Protein AF-A0A7S0JMA5-F1 (afdb_monomer_lite)

pLDDT: mean 89.2, std 7.09, range [50.19, 95.5]

Sequence (112 aa):
ASLSLVSPLIFASLIFGAMIPYWFSAMTMKSVGQAANEMVREVARQFREIPGLLEGTPGHAPPDHAKCIAISTDASLREMIAPAVLVMTTPLLFGIFLGVDAVAGLLAGAIS

InterPro domains:
  IPR004131 Pyrophosphate-energised proton pump [PF03030] (2-111)
  IPR004131 Pyrophosphate-energised proton pump [PTHR31998] (5-111)

Organism: NCBI:txid262233

Foldseek 3Di:
DDQDCPPPLLVVLLQVLLCLVVVLVVLVVVLVVVLVVVLVVLVVVQVVPWPCPVVVDPPTDDGDVVVNVVSVVVSCVVSVVVSVCSVVVPLVVCCVPVNDSSSVSSNNNNVD

Structure (mmCIF, N/CA/C/O backbone):
data_AF-A0A7S0JMA5-F1
#
_entry.id   AF-A0A7S0JMA5-F1
#
loop_
_atom_site.group_PDB
_atom_site.id
_atom_site.type_symbol
_atom_site.label_atom_id
_atom_site.label_alt_id
_atom_site.label_comp_id
_atom_site.label_asym_id
_atom_site.label_entity_id
_atom_site.label_seq_id
_atom_site.pdbx_PDB_ins_code
_atom_site.Cartn_x
_atom_site.Cartn_y
_atom_site.Cartn_z
_atom_site.occupancy
_atom_site.B_iso_or_equiv
_atom_site.auth_seq_id
_atom_site.auth_comp_id
_atom_site.auth_asym_id
_atom_site.auth_atom_id
_atom_site.pdbx_PDB_model_num
ATOM 1 N N . ALA A 1 1 ? 25.354 -8.348 -21.534 1.00 50.19 1 ALA A N 1
ATOM 2 C CA . ALA A 1 1 ? 24.793 -7.028 -21.874 1.00 50.19 1 ALA A CA 1
ATOM 3 C C . ALA A 1 1 ? 25.356 -6.016 -20.886 1.00 50.19 1 ALA A C 1
ATOM 5 O O . ALA A 1 1 ? 25.250 -6.249 -19.689 1.00 50.19 1 ALA A O 1
ATOM 6 N N . SER A 1 2 ? 26.039 -4.972 -21.354 1.00 60.56 2 SER A N 1
ATOM 7 C CA . SER A 1 2 ? 26.526 -3.892 -20.489 1.00 60.56 2 SER A CA 1
ATOM 8 C C . SER A 1 2 ? 25.394 -2.894 -20.254 1.00 60.56 2 SER A C 1
ATOM 10 O O . SER A 1 2 ? 25.005 -2.184 -21.179 1.00 60.56 2 SER A O 1
ATOM 12 N N . LEU A 1 3 ? 24.862 -2.855 -19.032 1.00 70.38 3 LEU A N 1
ATOM 13 C CA . LEU A 1 3 ? 23.875 -1.864 -18.601 1.00 70.38 3 LEU A CA 1
ATOM 14 C C . LEU A 1 3 ? 24.558 -0.497 -18.490 1.00 70.38 3 LEU A C 1
ATOM 16 O O . LEU A 1 3 ? 25.354 -0.266 -17.583 1.00 70.38 3 LEU A O 1
ATOM 20 N N . SER A 1 4 ? 24.278 0.395 -19.439 1.00 78.44 4 SER A N 1
ATOM 21 C CA . SER A 1 4 ? 24.832 1.749 -19.444 1.00 78.44 4 SER A CA 1
ATOM 22 C C . SER A 1 4 ? 23.804 2.755 -18.937 1.00 78.44 4 SER A C 1
ATOM 24 O O . SER A 1 4 ? 22.780 2.990 -19.583 1.00 78.44 4 SER A O 1
ATOM 26 N N . LEU A 1 5 ? 24.117 3.400 -17.811 1.00 76.12 5 LEU A N 1
ATOM 27 C CA . LEU A 1 5 ? 23.317 4.479 -17.213 1.00 76.12 5 LEU A CA 1
ATOM 28 C C . LEU A 1 5 ? 23.245 5.740 -18.087 1.00 76.12 5 LEU A C 1
ATOM 30 O O . LEU A 1 5 ? 22.413 6.605 -17.847 1.00 76.12 5 LEU A O 1
ATOM 34 N N . VAL A 1 6 ? 24.100 5.844 -19.106 1.00 84.31 6 VAL A N 1
ATOM 35 C CA . VAL A 1 6 ? 24.093 6.953 -20.073 1.00 84.31 6 VAL A CA 1
ATOM 36 C C . VAL A 1 6 ? 22.975 6.780 -21.108 1.00 84.31 6 VAL A C 1
ATOM 38 O O . VAL A 1 6 ? 22.617 7.728 -21.804 1.00 84.31 6 VAL A O 1
ATOM 41 N N . SER A 1 7 ? 22.399 5.578 -21.225 1.00 85.69 7 SER A N 1
ATOM 42 C CA . SER A 1 7 ? 21.259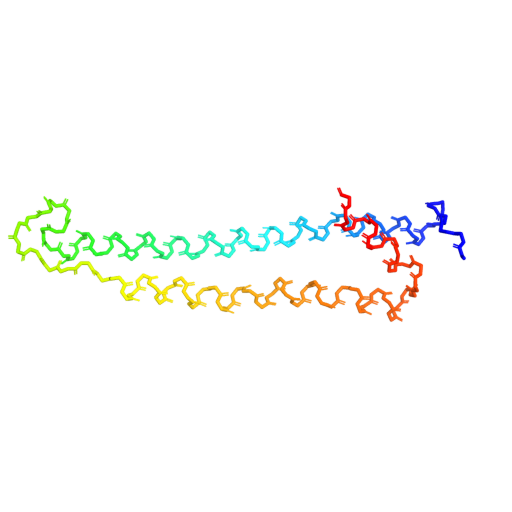 5.371 -22.112 1.00 85.69 7 SER A CA 1
ATOM 43 C C . SER A 1 7 ? 20.012 6.073 -21.542 1.00 85.69 7 SER A C 1
ATOM 45 O O . SER A 1 7 ? 19.637 5.827 -20.390 1.00 85.69 7 SER A O 1
ATOM 47 N N . PRO A 1 8 ? 19.333 6.931 -22.330 1.00 87.12 8 PRO A N 1
ATOM 48 C CA . PRO A 1 8 ? 18.187 7.702 -21.843 1.00 87.12 8 PRO A CA 1
ATOM 49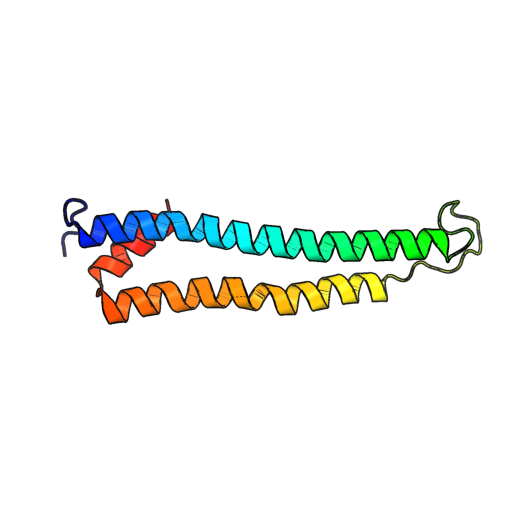 C C . PRO A 1 8 ? 17.060 6.822 -21.295 1.00 87.12 8 PRO A C 1
ATOM 51 O O . PRO A 1 8 ? 16.393 7.185 -20.331 1.00 87.12 8 PRO A O 1
ATOM 54 N N . LEU A 1 9 ? 16.870 5.647 -21.900 1.00 87.44 9 LEU A N 1
ATOM 55 C CA . LEU A 1 9 ? 15.803 4.713 -21.560 1.00 87.44 9 LEU A CA 1
ATOM 56 C C . LEU A 1 9 ? 16.034 4.038 -20.197 1.00 87.44 9 LEU A C 1
ATOM 58 O O . LEU A 1 9 ? 15.119 4.012 -19.374 1.00 87.44 9 LEU A O 1
ATOM 62 N N . ILE A 1 10 ? 17.261 3.580 -19.909 1.00 88.75 10 ILE A N 1
ATOM 63 C CA . ILE A 1 10 ? 17.604 3.000 -18.600 1.00 88.75 10 ILE A CA 1
ATOM 64 C C . ILE A 1 10 ? 17.520 4.080 -17.520 1.00 88.75 10 ILE A C 1
ATOM 66 O O . ILE A 1 10 ? 16.895 3.854 -16.487 1.00 88.75 10 ILE A O 1
ATOM 70 N N . PHE A 1 11 ? 18.071 5.270 -17.770 1.00 90.06 11 PHE A N 1
ATOM 71 C CA . PHE A 1 11 ? 18.050 6.363 -16.797 1.00 90.06 11 PHE A CA 1
ATOM 72 C C . PHE A 1 11 ? 16.623 6.825 -16.454 1.00 90.06 11 PHE A C 1
ATOM 74 O O . PHE A 1 11 ? 16.289 6.984 -15.281 1.00 90.06 11 PHE A O 1
ATOM 81 N N . ALA A 1 12 ? 15.747 6.968 -17.457 1.00 90.31 12 ALA A N 1
ATOM 82 C CA . ALA A 1 12 ? 14.343 7.317 -17.238 1.00 90.31 12 ALA A CA 1
ATOM 83 C C . ALA A 1 12 ? 13.597 6.239 -16.432 1.00 90.31 12 ALA A C 1
ATOM 85 O O . ALA A 1 12 ? 12.875 6.559 -15.487 1.00 90.31 12 ALA A O 1
ATOM 86 N N . SER A 1 13 ? 13.804 4.961 -16.768 1.00 91.19 13 SER A N 1
ATOM 87 C CA . SER A 1 13 ? 13.199 3.848 -16.027 1.00 91.19 13 SER A CA 1
ATOM 88 C C . SER A 1 13 ? 13.719 3.733 -14.591 1.00 91.19 13 SER A C 1
ATOM 90 O O . SER A 1 13 ? 12.951 3.377 -13.705 1.00 91.19 13 SER A O 1
ATOM 92 N N . LEU A 1 14 ? 14.975 4.110 -14.337 1.00 91.81 14 LEU A N 1
ATOM 93 C CA . LEU A 1 14 ? 15.575 4.132 -13.004 1.00 91.81 14 LEU A CA 1
ATOM 94 C C . LEU A 1 14 ? 14.933 5.186 -12.105 1.00 91.81 14 LEU A C 1
ATOM 96 O O . LEU A 1 14 ? 14.528 4.868 -10.991 1.00 91.81 14 LEU A O 1
ATOM 100 N N . ILE A 1 15 ? 14.767 6.418 -12.593 1.00 92.06 15 ILE A N 1
ATOM 101 C CA . ILE A 1 15 ? 14.072 7.468 -11.830 1.00 92.06 15 ILE A CA 1
ATOM 102 C C . ILE A 1 15 ? 12.625 7.055 -11.546 1.00 92.06 15 ILE A C 1
ATOM 104 O O . ILE A 1 15 ? 12.131 7.232 -10.433 1.00 92.06 15 ILE A O 1
ATOM 108 N N . PHE A 1 16 ? 11.945 6.472 -12.537 1.00 91.69 16 PHE A N 1
ATOM 109 C CA . PHE A 1 16 ? 10.589 5.970 -12.344 1.00 91.69 16 PHE A CA 1
ATOM 110 C C . PHE A 1 16 ? 10.543 4.833 -11.311 1.00 91.69 16 PHE A C 1
ATOM 112 O O . PHE A 1 16 ? 9.674 4.831 -10.444 1.00 91.69 16 PHE A O 1
ATOM 119 N N . GLY A 1 17 ? 11.508 3.911 -11.355 1.00 91.69 17 GLY A N 1
ATOM 120 C CA . GLY A 1 17 ? 11.672 2.832 -10.383 1.00 91.69 17 GLY A CA 1
ATOM 121 C C . GLY A 1 17 ? 11.835 3.350 -8.959 1.00 91.69 17 GLY A C 1
ATOM 122 O O . GLY A 1 17 ? 11.127 2.892 -8.066 1.00 91.69 17 GLY A O 1
ATOM 123 N N . ALA A 1 18 ? 12.671 4.373 -8.771 1.00 93.44 18 ALA A N 1
ATOM 124 C CA . ALA A 1 18 ? 12.883 5.021 -7.476 1.00 93.44 18 ALA A CA 1
ATOM 125 C C . ALA A 1 18 ? 11.625 5.714 -6.931 1.00 93.44 18 ALA A C 1
ATOM 127 O O . ALA A 1 18 ? 11.455 5.838 -5.723 1.00 93.44 18 ALA A O 1
ATOM 128 N N . MET A 1 19 ? 10.699 6.135 -7.796 1.00 94.50 19 MET A N 1
ATOM 129 C CA . MET A 1 19 ? 9.439 6.757 -7.381 1.00 94.50 19 MET A CA 1
ATOM 130 C C . MET A 1 19 ? 8.394 5.737 -6.887 1.00 94.50 19 MET A C 1
ATOM 132 O O . MET A 1 19 ? 7.529 6.083 -6.078 1.00 94.50 19 MET A O 1
ATOM 136 N N . ILE A 1 20 ? 8.447 4.481 -7.341 1.00 93.25 20 ILE A N 1
ATOM 137 C CA . ILE A 1 20 ? 7.429 3.462 -7.023 1.00 93.25 20 ILE A CA 1
ATOM 138 C C . ILE A 1 20 ? 7.306 3.192 -5.515 1.00 93.25 20 ILE A C 1
ATOM 140 O O . ILE A 1 20 ? 6.171 3.191 -5.031 1.00 93.25 20 ILE A O 1
ATOM 144 N N . PRO A 1 21 ? 8.398 3.014 -4.741 1.00 92.88 21 PRO A N 1
ATOM 145 C CA . PRO A 1 21 ? 8.305 2.836 -3.292 1.00 92.88 21 PRO A CA 1
ATOM 146 C C . PRO A 1 21 ? 7.619 4.005 -2.577 1.00 92.88 21 PRO A C 1
ATOM 148 O O . PRO A 1 21 ? 6.848 3.788 -1.638 1.00 92.88 21 PRO A O 1
ATOM 151 N N . TYR A 1 22 ? 7.834 5.243 -3.037 1.00 93.75 22 TYR A N 1
ATOM 152 C CA . TYR A 1 22 ? 7.155 6.421 -2.488 1.00 93.75 22 TYR A CA 1
ATOM 153 C C . TYR A 1 22 ? 5.661 6.401 -2.789 1.00 93.75 22 TYR A C 1
ATOM 155 O O . TYR A 1 22 ? 4.852 6.678 -1.904 1.00 93.75 22 TYR A O 1
ATOM 163 N N . TRP A 1 23 ? 5.276 6.027 -4.010 1.00 94.12 23 TRP A N 1
ATOM 164 C CA . TRP A 1 23 ? 3.866 5.895 -4.365 1.00 94.12 23 TRP A CA 1
ATOM 165 C C . TRP A 1 23 ? 3.194 4.766 -3.572 1.00 94.12 23 TRP A C 1
ATOM 167 O O . TRP A 1 23 ? 2.124 4.964 -2.995 1.00 94.12 23 TRP A O 1
ATOM 177 N N . PHE A 1 24 ? 3.849 3.610 -3.455 1.00 93.81 24 PHE A N 1
ATOM 178 C CA . PHE A 1 24 ? 3.386 2.504 -2.619 1.00 93.81 24 PHE A CA 1
ATOM 179 C C . PHE A 1 24 ? 3.176 2.952 -1.167 1.00 93.81 24 PHE A C 1
ATOM 181 O O . PHE A 1 24 ? 2.108 2.730 -0.599 1.00 93.81 24 PHE A O 1
ATOM 188 N N . SER A 1 25 ? 4.157 3.653 -0.594 1.00 94.38 25 SER A N 1
ATOM 189 C CA . SER A 1 25 ? 4.094 4.168 0.778 1.00 94.38 25 SER A CA 1
ATOM 190 C C . SER A 1 25 ? 2.977 5.195 0.963 1.00 94.38 25 SER A C 1
ATOM 192 O O . SER A 1 25 ? 2.263 5.162 1.961 1.00 94.38 25 SER A O 1
ATOM 194 N N . ALA A 1 26 ? 2.770 6.086 -0.009 1.00 95.19 26 ALA A N 1
ATOM 195 C CA . ALA A 1 26 ? 1.690 7.066 0.042 1.00 95.19 26 ALA A CA 1
ATOM 196 C C . ALA A 1 26 ? 0.306 6.398 0.034 1.00 95.19 26 ALA A C 1
ATOM 198 O O . ALA A 1 26 ? -0.583 6.813 0.779 1.00 95.19 26 ALA A O 1
ATOM 199 N N . MET A 1 27 ? 0.122 5.348 -0.775 1.00 93.75 27 MET A N 1
ATOM 200 C CA . MET A 1 27 ? -1.126 4.582 -0.788 1.00 93.75 27 MET A CA 1
ATOM 201 C C . MET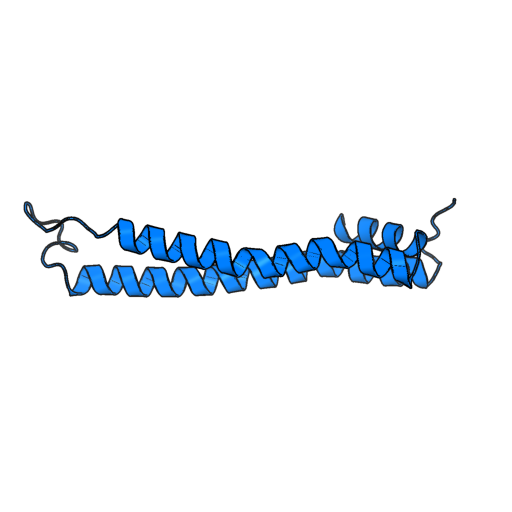 A 1 27 ? -1.353 3.875 0.547 1.00 93.75 27 MET A C 1
ATOM 203 O O . MET A 1 27 ? -2.405 4.064 1.149 1.00 93.75 27 MET A O 1
ATOM 207 N N . THR A 1 28 ? -0.362 3.139 1.058 1.00 93.06 28 THR A N 1
ATOM 208 C CA . THR A 1 28 ? -0.515 2.396 2.318 1.00 93.06 28 THR A CA 1
ATOM 209 C C . THR A 1 28 ? -0.733 3.318 3.516 1.00 93.06 28 THR A C 1
ATOM 211 O O . THR A 1 28 ? -1.611 3.051 4.334 1.00 93.06 28 THR A O 1
ATOM 214 N N . MET A 1 29 ? -0.019 4.446 3.605 1.00 94.94 29 MET A N 1
ATOM 215 C CA . MET A 1 29 ? -0.224 5.432 4.674 1.00 94.94 29 MET A CA 1
ATOM 216 C C . MET A 1 29 ? -1.618 6.061 4.623 1.00 94.94 29 MET A C 1
ATOM 218 O O . MET A 1 29 ? -2.246 6.252 5.666 1.00 94.94 29 MET A O 1
ATOM 222 N N . LYS A 1 30 ? -2.133 6.355 3.422 1.00 93.00 30 LYS A N 1
ATOM 223 C CA . LYS A 1 30 ? -3.497 6.869 3.255 1.00 93.00 30 LYS A CA 1
ATOM 224 C C . LYS A 1 30 ? -4.536 5.847 3.722 1.00 93.00 30 LYS A C 1
ATOM 226 O O . LYS A 1 30 ? -5.435 6.217 4.477 1.00 93.00 30 LYS A O 1
ATOM 231 N N . SER A 1 31 ? -4.392 4.587 3.320 1.00 92.31 31 SER A N 1
ATOM 232 C CA . SER A 1 31 ? -5.285 3.493 3.713 1.00 92.31 31 SER A CA 1
ATOM 233 C C . SER A 1 31 ? -5.285 3.267 5.229 1.00 92.31 31 SER A C 1
ATOM 235 O O . SER A 1 31 ? -6.347 3.186 5.847 1.00 92.31 31 SER A O 1
ATOM 237 N N . VAL A 1 32 ? -4.105 3.268 5.864 1.00 93.88 32 VAL A N 1
ATOM 238 C CA . VAL A 1 32 ? -3.984 3.191 7.331 1.00 93.88 32 VAL A CA 1
ATOM 239 C C . VAL A 1 32 ? -4.668 4.382 8.003 1.00 93.88 32 VAL A C 1
ATOM 241 O O . VAL A 1 32 ? -5.394 4.198 8.977 1.00 93.88 32 VAL A O 1
ATOM 244 N N . GLY A 1 33 ? -4.494 5.597 7.479 1.00 93.94 33 GLY A N 1
ATOM 245 C CA . GLY A 1 33 ? -5.137 6.794 8.026 1.00 93.94 33 GLY A CA 1
ATOM 246 C C . GLY A 1 33 ? -6.669 6.747 7.971 1.00 93.94 33 GLY A C 1
ATOM 247 O O . GLY A 1 33 ? -7.338 7.253 8.875 1.00 93.94 33 GLY A O 1
ATOM 248 N N . GLN A 1 34 ? -7.241 6.122 6.940 1.00 92.12 34 GLN A N 1
ATOM 249 C CA . GLN A 1 34 ? -8.688 5.918 6.833 1.00 92.12 34 GLN A CA 1
ATOM 250 C C . GLN A 1 34 ? -9.183 4.886 7.854 1.00 92.12 34 GLN A C 1
ATOM 252 O O . GLN A 1 34 ? -10.066 5.207 8.651 1.00 92.12 34 GLN A O 1
ATOM 257 N N . ALA A 1 35 ? -8.546 3.713 7.915 1.00 93.50 35 ALA A N 1
ATOM 258 C CA . ALA A 1 35 ? -8.882 2.667 8.883 1.00 93.50 35 ALA A CA 1
ATOM 259 C C . ALA A 1 35 ? -8.745 3.147 10.341 1.00 93.50 35 ALA A C 1
ATOM 261 O O . ALA A 1 35 ? -9.597 2.873 11.186 1.00 93.50 35 ALA A O 1
ATOM 262 N N . ALA A 1 36 ? -7.696 3.919 10.642 1.00 94.25 36 ALA A N 1
ATOM 263 C CA . ALA A 1 36 ? -7.468 4.480 11.969 1.00 94.25 36 ALA A CA 1
ATO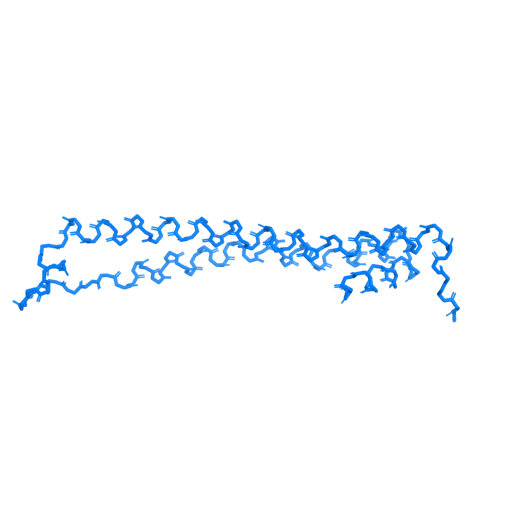M 264 C C . ALA A 1 36 ? -8.559 5.485 12.370 1.00 94.25 36 ALA A C 1
ATOM 266 O O . ALA A 1 36 ? -9.019 5.470 13.510 1.00 94.25 36 ALA A O 1
ATOM 267 N N . ASN A 1 37 ? -9.016 6.332 11.442 1.00 95.31 37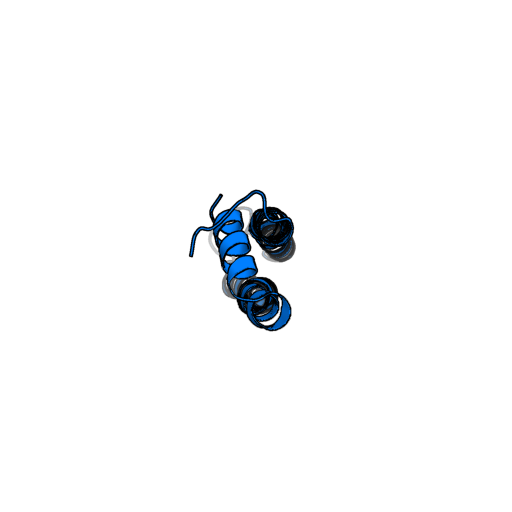 ASN A N 1
ATOM 268 C CA . ASN A 1 37 ? -10.115 7.262 11.714 1.00 95.31 37 ASN A CA 1
ATOM 269 C C . ASN A 1 37 ? -11.424 6.534 12.039 1.00 95.31 37 ASN A C 1
ATOM 271 O O . ASN A 1 37 ? -12.155 6.957 12.937 1.00 95.31 37 ASN A O 1
ATOM 275 N N . GLU A 1 38 ? -11.726 5.447 11.332 1.00 94.56 38 GLU A N 1
ATOM 276 C CA . GLU A 1 38 ? -12.900 4.618 11.618 1.00 94.56 38 GLU A CA 1
ATOM 277 C C . GLU A 1 38 ? -12.784 3.929 12.981 1.00 94.56 38 GLU A C 1
ATOM 279 O O . GLU A 1 38 ? -13.724 3.985 13.775 1.00 94.56 38 GLU A O 1
ATOM 284 N N . MET A 1 39 ? -11.604 3.388 13.301 1.00 94.75 39 MET A N 1
ATOM 285 C CA . MET A 1 39 ? -11.312 2.797 14.607 1.00 94.75 39 MET A CA 1
ATOM 286 C C . MET A 1 39 ? -11.515 3.802 15.749 1.00 94.75 39 MET A C 1
ATOM 288 O O . MET A 1 39 ? -12.179 3.495 16.735 1.00 94.75 39 MET A O 1
ATOM 292 N N . VAL A 1 40 ? -10.995 5.028 15.615 1.00 95.38 40 VAL A N 1
ATOM 293 C CA . VAL A 1 40 ? -11.144 6.080 16.637 1.00 95.38 40 VAL A CA 1
ATOM 294 C C . VAL A 1 40 ? -12.612 6.449 16.840 1.00 95.38 40 VAL A C 1
ATOM 296 O O . VAL A 1 40 ? -13.052 6.605 17.979 1.00 95.38 40 VAL A O 1
ATOM 299 N N . ARG A 1 41 ? -13.393 6.561 15.759 1.00 95.50 41 ARG A N 1
ATOM 300 C CA . ARG A 1 41 ? -14.834 6.845 15.848 1.00 95.50 41 ARG A CA 1
ATOM 301 C C . ARG A 1 41 ? -15.592 5.724 16.551 1.00 95.50 41 ARG A C 1
ATOM 303 O O . ARG A 1 41 ? -16.476 6.009 17.355 1.00 95.50 41 ARG A O 1
ATOM 310 N N . GLU A 1 42 ? -15.240 4.473 16.275 1.00 94.38 42 GLU A N 1
ATOM 311 C CA . GLU A 1 42 ? -15.856 3.311 16.913 1.00 94.38 42 GLU A CA 1
ATOM 312 C C . GLU A 1 42 ? -15.501 3.221 18.404 1.00 94.38 42 GLU A C 1
ATOM 314 O O . GLU A 1 42 ? -16.394 3.047 19.231 1.00 94.38 42 GLU A O 1
ATOM 319 N N . VAL A 1 43 ? -14.239 3.444 18.777 1.00 93.25 43 VAL A N 1
ATOM 320 C CA . VAL A 1 43 ? -13.820 3.494 20.188 1.00 93.25 43 VAL A CA 1
ATOM 321 C C . VAL A 1 43 ? -14.510 4.647 20.925 1.00 93.25 43 VAL A C 1
ATOM 323 O O . VAL A 1 43 ? -15.041 4.454 22.018 1.00 93.25 43 VAL A O 1
ATOM 326 N N . ALA A 1 44 ? -14.586 5.833 20.313 1.00 93.62 44 ALA A N 1
ATOM 327 C CA . ALA A 1 44 ? -15.298 6.975 20.887 1.00 93.62 44 ALA A CA 1
ATOM 328 C C . ALA A 1 44 ? -16.798 6.688 21.080 1.00 93.62 44 ALA A C 1
ATOM 330 O O . ALA A 1 44 ? -17.383 7.094 22.086 1.00 93.62 44 ALA A O 1
ATOM 331 N N . ARG A 1 45 ? -17.424 5.958 20.146 1.00 94.00 45 ARG A N 1
ATOM 332 C CA . ARG A 1 45 ? -18.808 5.489 20.278 1.00 94.00 45 ARG A CA 1
ATOM 333 C C . ARG A 1 45 ? -18.956 4.544 21.470 1.00 94.00 45 ARG A C 1
ATOM 335 O O . ARG A 1 45 ? -19.849 4.762 22.283 1.00 94.00 45 ARG A O 1
ATOM 342 N N . GLN A 1 46 ? -18.082 3.541 21.595 1.00 92.00 46 GLN A N 1
ATOM 343 C CA . GLN A 1 46 ? -18.119 2.582 22.706 1.00 92.00 46 GLN A CA 1
ATOM 344 C C . GLN A 1 46 ? -17.959 3.276 24.060 1.00 92.00 46 GLN A C 1
ATOM 346 O O . GLN A 1 46 ? -18.737 3.009 24.968 1.00 92.00 46 GLN A O 1
ATOM 351 N N . PHE A 1 47 ? -17.039 4.234 24.178 1.00 90.69 47 PHE A N 1
ATOM 352 C CA . PHE A 1 47 ? -16.874 5.017 25.404 1.00 90.69 47 PHE A CA 1
ATOM 353 C C . PHE A 1 47 ? -18.080 5.896 25.754 1.00 90.69 47 PHE A C 1
ATOM 355 O O . PHE A 1 47 ? -18.335 6.128 26.931 1.00 90.69 47 PHE A O 1
ATOM 362 N N . ARG A 1 48 ? -18.834 6.382 24.762 1.00 89.81 48 ARG A N 1
ATOM 363 C CA . ARG A 1 48 ? -20.033 7.201 24.997 1.00 89.81 48 ARG A CA 1
ATOM 364 C C . ARG A 1 48 ? -21.278 6.368 25.310 1.00 89.81 48 ARG A C 1
ATOM 366 O O . ARG A 1 48 ? -22.136 6.823 26.058 1.00 89.81 48 ARG A O 1
ATOM 373 N N . GLU A 1 49 ? -21.417 5.202 24.687 1.00 90.19 49 GLU A N 1
ATOM 374 C CA . GLU A 1 49 ? -22.635 4.382 24.751 1.00 90.19 49 GLU A CA 1
ATOM 375 C C . GLU A 1 49 ? -22.573 3.277 25.811 1.00 90.19 49 GLU A C 1
ATOM 377 O O . GLU A 1 49 ? -23.625 2.841 26.274 1.00 90.19 49 GLU A O 1
ATOM 382 N N . ILE A 1 50 ? -21.376 2.829 26.212 1.00 87.19 50 ILE A N 1
ATOM 383 C CA . ILE A 1 50 ? -21.199 1.786 27.228 1.00 87.19 50 ILE A CA 1
ATOM 384 C C . ILE A 1 50 ? -20.899 2.449 28.585 1.00 87.19 50 ILE A C 1
ATOM 386 O O . ILE A 1 50 ? -19.766 2.882 28.819 1.00 87.19 50 ILE A O 1
ATOM 390 N N . PRO A 1 51 ? -21.884 2.536 29.501 1.00 83.31 51 PRO A N 1
ATOM 391 C CA . PRO A 1 51 ? -21.680 3.139 30.814 1.00 83.31 51 PRO A CA 1
ATOM 392 C C . PRO A 1 51 ? -20.701 2.306 31.651 1.00 83.31 51 PRO A C 1
ATOM 394 O O . PRO A 1 51 ? -20.782 1.077 31.672 1.00 83.31 51 PRO A O 1
ATOM 397 N N . GLY A 1 52 ? -19.777 2.970 32.350 1.00 83.56 52 GLY A N 1
ATOM 398 C CA . GLY A 1 52 ? -18.774 2.310 33.189 1.00 83.56 52 GLY A CA 1
ATOM 399 C C . GLY A 1 52 ? -17.528 1.812 32.452 1.00 83.56 52 GLY A C 1
ATOM 400 O O . GLY A 1 52 ? -16.581 1.383 33.109 1.00 83.56 52 GLY A O 1
ATOM 401 N N . LEU A 1 53 ? -17.488 1.884 31.112 1.00 85.06 53 LEU A N 1
ATOM 402 C CA . LEU A 1 53 ? -16.331 1.430 30.328 1.00 85.06 53 LEU A CA 1
ATOM 403 C C . LEU A 1 53 ? -15.116 2.356 30.489 1.00 85.06 53 LEU A C 1
ATOM 405 O O . LEU A 1 53 ? -13.987 1.881 30.559 1.00 85.06 53 LEU A O 1
ATOM 409 N N . LEU A 1 54 ? -15.345 3.671 30.560 1.00 83.00 54 LEU A N 1
ATOM 410 C CA . LEU A 1 54 ? -14.294 4.671 30.786 1.00 83.00 54 LEU A CA 1
ATOM 411 C C . LEU A 1 54 ? -13.775 4.645 32.228 1.00 83.00 54 LEU A C 1
ATOM 413 O O . LEU A 1 54 ? -12.572 4.761 32.445 1.00 83.00 54 LEU A O 1
ATOM 417 N N . GLU A 1 55 ? -14.675 4.504 33.207 1.00 84.12 55 GLU A N 1
ATOM 418 C CA . GLU A 1 55 ? -14.306 4.485 34.626 1.00 84.12 55 GLU A CA 1
ATOM 419 C C . GLU A 1 55 ? -13.792 3.115 35.104 1.00 84.12 55 GLU A C 1
ATOM 421 O O . GLU A 1 55 ? -13.260 3.017 36.209 1.00 84.12 55 GLU A O 1
ATOM 426 N N . GLY A 1 56 ? -13.944 2.057 34.298 1.00 79.50 56 GLY A N 1
ATOM 427 C CA . GLY A 1 56 ? -13.529 0.698 34.650 1.00 79.50 56 GLY A CA 1
ATOM 428 C C . GLY A 1 56 ? -14.307 0.124 35.837 1.00 79.50 56 GLY A C 1
ATOM 429 O O . GLY A 1 56 ? -13.735 -0.572 36.677 1.00 79.50 56 GLY A O 1
ATOM 430 N N . THR A 1 57 ? -15.600 0.443 35.953 1.00 81.62 57 THR A N 1
ATOM 431 C CA . THR A 1 57 ? -16.406 0.023 37.107 1.00 81.62 57 THR A CA 1
ATOM 432 C C . THR A 1 57 ? -16.640 -1.494 37.121 1.00 81.62 57 THR A C 1
ATOM 434 O O . THR A 1 57 ? -16.923 -2.099 36.085 1.00 81.62 57 THR A O 1
ATOM 437 N N . PRO A 1 58 ? -16.568 -2.156 38.290 1.00 69.25 58 PRO A N 1
ATOM 438 C CA . PRO A 1 58 ? -16.848 -3.586 38.375 1.00 69.25 58 PRO A CA 1
ATOM 439 C C . PRO A 1 58 ? -18.293 -3.878 37.932 1.00 69.25 58 PRO A C 1
ATOM 441 O O . PRO A 1 58 ? -19.242 -3.396 38.546 1.00 69.25 58 PRO A O 1
ATOM 444 N N . GLY A 1 59 ? -18.453 -4.664 36.858 1.00 72.50 59 GLY A N 1
ATOM 445 C CA . GLY A 1 59 ? -19.753 -5.038 36.277 1.00 72.50 59 GLY A CA 1
ATOM 446 C C . GLY A 1 59 ? -20.140 -4.324 34.974 1.00 72.50 59 GLY A C 1
ATOM 447 O O . GLY A 1 59 ? -21.252 -4.536 34.492 1.00 72.50 59 GLY A O 1
ATOM 448 N N . HIS A 1 60 ? -19.259 -3.502 34.389 1.00 73.25 60 HIS A N 1
ATOM 449 C CA . HIS A 1 60 ? -19.507 -2.893 33.078 1.00 73.25 60 HIS A CA 1
ATOM 450 C C . HIS A 1 60 ? -19.649 -3.953 31.967 1.00 73.25 60 HIS A C 1
ATOM 452 O O . HIS A 1 60 ? -19.051 -5.032 32.023 1.00 73.25 60 HIS A O 1
ATOM 458 N N . ALA A 1 61 ? -20.420 -3.640 30.919 1.00 79.81 61 ALA A N 1
ATOM 459 C CA . ALA A 1 61 ? -20.466 -4.490 29.730 1.00 79.81 61 ALA A CA 1
ATOM 460 C C . ALA A 1 61 ? -19.075 -4.524 29.062 1.00 79.81 61 ALA A C 1
ATOM 462 O O . ALA A 1 61 ? -18.391 -3.495 29.031 1.00 79.81 61 ALA A O 1
ATOM 463 N N . PRO A 1 62 ? -18.616 -5.683 28.559 1.00 83.06 62 PRO A N 1
ATOM 464 C CA . PRO A 1 62 ? -17.300 -5.786 27.944 1.00 83.06 62 PRO A CA 1
ATOM 465 C C . PRO A 1 62 ? -17.225 -4.940 26.658 1.00 83.06 62 PRO A C 1
ATOM 467 O O . PRO A 1 62 ? -18.231 -4.815 25.955 1.00 83.06 62 PRO A O 1
ATOM 470 N N . PRO A 1 63 ? -16.051 -4.369 26.331 1.00 86.56 63 PRO A N 1
ATOM 471 C CA . PRO A 1 63 ? -15.848 -3.656 25.073 1.00 86.56 63 PRO A CA 1
ATOM 472 C C . PRO A 1 63 ? -16.079 -4.575 23.867 1.00 86.56 63 PRO A C 1
ATOM 474 O O . PRO A 1 63 ? -15.748 -5.764 23.885 1.00 86.56 63 PRO A O 1
ATOM 477 N N . ASP A 1 64 ? -16.617 -4.007 22.790 1.00 90.69 64 ASP A N 1
ATOM 478 C CA . ASP A 1 64 ? -16.880 -4.741 21.555 1.00 90.69 64 ASP A CA 1
ATOM 479 C C . ASP A 1 64 ? -15.611 -4.786 20.695 1.00 90.69 64 ASP A C 1
ATOM 481 O O . ASP A 1 64 ? -15.359 -3.941 19.831 1.00 90.69 64 ASP A O 1
ATOM 485 N N . HIS A 1 65 ? -14.783 -5.797 20.959 1.00 90.56 65 HIS A N 1
ATOM 486 C CA . HIS A 1 65 ? -13.578 -6.070 20.179 1.00 90.56 65 HIS A CA 1
ATOM 487 C C . HIS A 1 65 ? -13.886 -6.604 18.780 1.00 90.56 65 HIS A C 1
ATOM 489 O O . HIS A 1 65 ? -13.117 -6.351 17.853 1.00 90.56 65 HIS A O 1
ATOM 495 N N . ALA A 1 66 ? -14.994 -7.332 18.611 1.00 93.75 66 ALA A N 1
ATOM 496 C CA . ALA A 1 66 ? -15.350 -7.942 17.334 1.00 93.75 66 ALA A CA 1
ATOM 497 C C . ALA A 1 66 ? -15.558 -6.867 16.265 1.00 93.75 66 ALA A C 1
ATOM 499 O O . ALA A 1 66 ? -15.077 -7.006 15.140 1.00 93.75 66 ALA A O 1
ATOM 500 N N . LYS A 1 67 ? -16.193 -5.754 16.637 1.00 92.25 67 LYS A N 1
ATOM 501 C CA . LYS A 1 67 ? -16.406 -4.626 15.734 1.00 92.25 67 LYS A CA 1
ATOM 502 C C . LYS A 1 67 ? -15.110 -3.904 15.360 1.00 92.25 67 LYS A C 1
ATOM 504 O O . LYS A 1 67 ? -14.908 -3.604 14.187 1.00 92.25 67 LYS A O 1
ATOM 509 N N . CYS A 1 68 ? -14.190 -3.717 16.306 1.00 92.62 68 CYS A N 1
ATOM 510 C CA . CYS A 1 68 ? -12.855 -3.178 16.017 1.00 92.62 68 CYS A CA 1
ATOM 511 C C . CYS A 1 68 ? -12.054 -4.093 15.071 1.00 92.62 68 CYS A C 1
ATOM 513 O O . CYS A 1 68 ? -11.435 -3.617 14.117 1.00 92.62 68 CYS A O 1
ATOM 515 N N . ILE A 1 69 ? -12.104 -5.412 15.289 1.00 94.50 69 ILE A N 1
ATOM 516 C CA . ILE A 1 69 ? -11.457 -6.403 14.415 1.00 94.50 69 ILE A CA 1
ATOM 517 C C . ILE A 1 69 ? -12.066 -6.358 13.012 1.00 94.50 69 ILE A C 1
ATOM 519 O O . ILE A 1 69 ? -11.325 -6.376 12.029 1.00 94.50 69 ILE A O 1
ATOM 523 N N . ALA A 1 70 ? -13.393 -6.259 12.904 1.00 95.00 70 ALA A N 1
ATOM 524 C CA . ALA A 1 70 ? -14.083 -6.195 11.622 1.00 95.00 70 ALA A CA 1
ATOM 525 C C . ALA A 1 70 ? -13.665 -4.962 10.805 1.00 95.00 70 ALA A C 1
ATOM 527 O O . ALA A 1 70 ? -13.338 -5.112 9.632 1.00 95.00 70 ALA A O 1
ATOM 528 N N . ILE A 1 71 ? -13.581 -3.779 11.431 1.00 93.62 71 ILE A N 1
ATOM 529 C CA . ILE A 1 71 ? -13.131 -2.536 10.773 1.00 93.62 71 ILE A CA 1
ATOM 530 C C . ILE A 1 71 ? -11.710 -2.694 10.221 1.00 93.62 71 ILE A C 1
ATOM 532 O O . ILE A 1 71 ? -11.458 -2.418 9.050 1.00 93.62 71 ILE A O 1
ATOM 536 N N . SER A 1 72 ? -10.773 -3.173 11.045 1.00 92.94 72 SER A N 1
ATOM 537 C CA . SER A 1 72 ? -9.383 -3.353 10.610 1.00 92.94 72 SER A CA 1
ATOM 538 C C . SER A 1 72 ? -9.258 -4.402 9.503 1.00 92.94 72 SER A C 1
ATOM 540 O O . SER A 1 72 ? -8.469 -4.218 8.574 1.00 92.94 72 SER A O 1
ATOM 542 N N . THR A 1 73 ? -10.042 -5.478 9.580 1.00 94.19 73 THR A N 1
ATOM 543 C CA . THR A 1 73 ? -10.015 -6.576 8.607 1.00 94.19 73 THR A CA 1
ATOM 544 C C . THR A 1 73 ? -10.576 -6.140 7.258 1.00 94.19 73 THR A C 1
ATOM 546 O O . THR A 1 73 ? -9.915 -6.332 6.239 1.00 94.19 73 THR A O 1
ATOM 549 N N . ASP A 1 74 ? -11.758 -5.521 7.243 1.00 93.69 74 ASP A N 1
ATOM 550 C CA . ASP A 1 74 ? -12.417 -5.069 6.014 1.00 93.69 74 ASP A CA 1
ATOM 551 C C . ASP A 1 74 ? -11.575 -4.013 5.287 1.00 93.69 74 ASP A C 1
ATOM 553 O O . ASP A 1 74 ? -11.281 -4.150 4.095 1.00 93.69 74 ASP A O 1
ATOM 557 N N . ALA A 1 75 ? -11.073 -3.022 6.033 1.00 92.75 75 ALA A N 1
ATOM 558 C CA . ALA A 1 75 ? -10.206 -1.993 5.477 1.00 92.75 75 ALA A CA 1
ATOM 559 C C . ALA A 1 75 ? -8.913 -2.589 4.899 1.00 92.75 75 ALA A C 1
ATOM 561 O O . ALA A 1 75 ? -8.526 -2.252 3.782 1.00 92.75 75 ALA A O 1
ATOM 562 N N . SER A 1 76 ? -8.265 -3.521 5.607 1.00 91.75 76 SER A N 1
ATOM 563 C CA . SER A 1 76 ? -7.025 -4.146 5.123 1.00 91.75 76 SER A CA 1
ATOM 564 C C . SER A 1 76 ? -7.247 -4.947 3.840 1.00 91.75 76 SER A C 1
ATOM 566 O O . SER A 1 76 ? -6.458 -4.838 2.902 1.00 91.75 76 SER A O 1
ATOM 568 N N . LEU A 1 77 ? -8.330 -5.728 3.768 1.00 92.69 77 LEU A N 1
ATOM 569 C CA . LEU A 1 77 ? -8.637 -6.551 2.596 1.00 92.69 77 LEU A CA 1
ATOM 570 C C . LEU A 1 77 ? -8.942 -5.703 1.363 1.00 92.69 77 LEU A C 1
ATOM 572 O O . LEU A 1 77 ? -8.497 -6.029 0.262 1.00 92.69 77 LEU A O 1
ATOM 576 N N . ARG A 1 78 ? -9.677 -4.605 1.541 1.00 90.88 78 ARG A N 1
ATOM 577 C CA . ARG A 1 78 ? -10.042 -3.715 0.442 1.00 90.88 78 ARG A CA 1
ATOM 578 C C . ARG A 1 78 ? -8.857 -2.888 -0.050 1.00 90.88 78 ARG A C 1
ATOM 580 O O . ARG A 1 78 ? -8.637 -2.779 -1.255 1.00 90.88 78 ARG A O 1
ATOM 587 N N . GLU A 1 79 ? -8.093 -2.315 0.871 1.00 92.06 79 GLU A N 1
ATOM 588 C CA . GLU A 1 79 ? -7.046 -1.349 0.546 1.00 92.06 79 GLU A CA 1
ATOM 589 C C . GLU A 1 79 ? -5.754 -2.008 0.038 1.00 92.06 79 GLU A C 1
ATOM 591 O O . GLU A 1 79 ? -5.025 -1.398 -0.739 1.00 92.06 79 GLU A O 1
ATOM 596 N N . MET A 1 80 ? -5.480 -3.272 0.390 1.00 91.75 80 MET A N 1
ATOM 597 C CA . MET A 1 80 ? -4.278 -3.991 -0.065 1.00 91.75 80 MET A CA 1
ATOM 598 C C . MET A 1 80 ? -4.272 -4.285 -1.577 1.00 91.75 80 MET A C 1
ATOM 600 O O . MET A 1 80 ? -3.208 -4.481 -2.169 1.00 91.75 80 MET A O 1
ATOM 604 N N . ILE A 1 81 ? -5.440 -4.281 -2.227 1.00 93.50 81 ILE A N 1
ATOM 605 C CA . ILE A 1 81 ? -5.564 -4.594 -3.657 1.00 93.50 81 ILE A CA 1
ATOM 606 C C . ILE A 1 81 ? -4.850 -3.541 -4.514 1.00 93.50 81 ILE A C 1
ATOM 608 O O . ILE A 1 81 ? -4.120 -3.895 -5.438 1.00 93.50 81 ILE A O 1
ATOM 612 N N . ALA A 1 82 ? -5.016 -2.251 -4.210 1.00 92.00 82 ALA A N 1
ATOM 613 C CA . ALA A 1 82 ? -4.460 -1.183 -5.041 1.00 92.00 82 ALA A CA 1
ATOM 614 C C . ALA A 1 82 ? -2.912 -1.175 -5.069 1.00 92.00 82 ALA A C 1
ATOM 616 O O . ALA A 1 82 ? -2.346 -1.182 -6.167 1.00 92.00 82 ALA A O 1
ATOM 617 N N . PRO A 1 83 ? -2.199 -1.247 -3.925 1.00 93.12 83 PRO A N 1
ATOM 618 C CA . PRO A 1 83 ? -0.743 -1.363 -3.916 1.00 93.12 83 PRO A CA 1
ATOM 619 C C . PRO A 1 83 ? -0.236 -2.653 -4.571 1.00 93.12 83 PRO A C 1
ATOM 621 O O . PRO A 1 83 ? 0.770 -2.622 -5.279 1.00 93.12 83 PRO A O 1
ATOM 624 N N . ALA A 1 84 ? -0.937 -3.778 -4.389 1.00 92.94 84 ALA A N 1
ATOM 625 C CA . ALA A 1 84 ? -0.556 -5.051 -5.002 1.00 92.94 84 ALA A CA 1
ATOM 626 C C . ALA A 1 84 ? -0.632 -4.997 -6.535 1.00 92.94 84 ALA A C 1
ATOM 628 O O . ALA A 1 84 ? 0.296 -5.426 -7.224 1.00 92.94 84 ALA A O 1
ATOM 629 N N . VAL A 1 85 ? -1.709 -4.417 -7.073 1.00 94.62 85 VAL A N 1
ATOM 630 C CA . VAL A 1 85 ? -1.873 -4.222 -8.518 1.00 94.62 85 VAL A CA 1
ATOM 631 C C . VAL A 1 85 ? -0.789 -3.298 -9.065 1.00 94.62 85 VAL A C 1
ATOM 633 O O . VAL A 1 85 ? -0.204 -3.621 -10.097 1.00 94.62 85 VAL A O 1
ATOM 636 N N . LEU A 1 86 ? -0.461 -2.199 -8.376 1.00 92.19 86 LEU A N 1
ATOM 637 C CA . LEU A 1 86 ? 0.616 -1.295 -8.794 1.00 92.19 86 LEU A CA 1
ATOM 638 C C . LEU A 1 86 ? 1.944 -2.054 -8.960 1.00 92.19 86 LEU A C 1
ATOM 640 O O . LEU A 1 86 ? 2.564 -1.998 -10.021 1.00 92.19 86 LEU A O 1
ATOM 644 N N . VAL A 1 87 ? 2.359 -2.808 -7.941 1.00 91.81 87 VAL A N 1
ATOM 645 C CA . VAL A 1 87 ? 3.652 -3.512 -7.948 1.00 91.81 87 VAL A CA 1
ATOM 646 C C . VAL A 1 87 ? 3.686 -4.637 -8.984 1.00 91.81 87 VAL A C 1
ATOM 648 O O . VAL A 1 87 ? 4.697 -4.804 -9.658 1.00 91.81 87 VAL A O 1
ATOM 651 N N . MET A 1 88 ? 2.595 -5.386 -9.157 1.00 92.56 88 MET A N 1
ATOM 652 C CA . MET A 1 88 ? 2.534 -6.480 -10.136 1.00 92.56 88 MET A CA 1
ATOM 653 C C . MET A 1 88 ? 2.491 -5.980 -11.581 1.00 92.56 88 MET A C 1
ATOM 655 O O . MET A 1 88 ? 3.143 -6.542 -12.460 1.00 92.56 88 MET A O 1
ATOM 659 N N . THR A 1 89 ? 1.722 -4.925 -1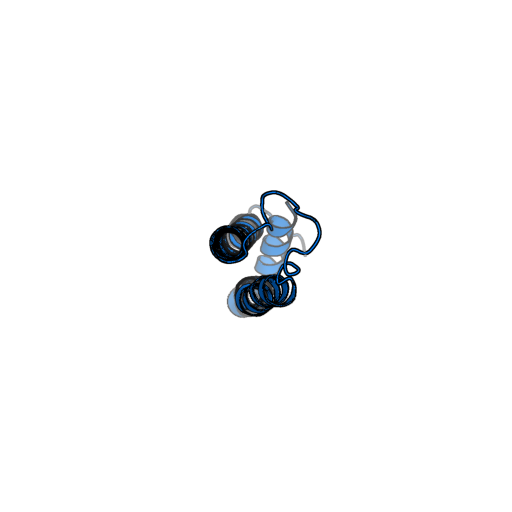1.847 1.00 92.56 89 THR A N 1
ATOM 660 C CA . THR A 1 89 ? 1.536 -4.427 -13.216 1.00 92.56 89 THR A CA 1
ATOM 661 C C . THR A 1 89 ? 2.743 -3.648 -13.721 1.00 92.56 89 THR A C 1
ATOM 663 O O . THR A 1 89 ? 3.036 -3.705 -14.913 1.00 92.56 89 THR A O 1
ATOM 666 N N . THR A 1 90 ? 3.485 -2.964 -12.845 1.00 92.12 90 THR A N 1
ATOM 667 C CA . THR A 1 90 ? 4.544 -2.046 -13.284 1.00 92.12 90 THR A CA 1
ATOM 668 C C . THR A 1 90 ? 5.688 -2.739 -14.046 1.00 92.12 90 THR A C 1
ATOM 670 O O . THR A 1 90 ? 5.972 -2.317 -15.169 1.00 92.12 90 THR A O 1
ATOM 673 N N . PRO A 1 91 ? 6.303 -3.835 -13.557 1.00 90.88 91 PRO A N 1
ATOM 674 C CA . PRO A 1 91 ? 7.319 -4.562 -14.322 1.00 90.88 91 PRO A CA 1
ATOM 675 C C . PRO A 1 91 ? 6.761 -5.196 -15.601 1.00 90.88 91 PRO A C 1
ATOM 677 O O . PRO A 1 91 ? 7.465 -5.261 -16.606 1.00 90.88 91 PRO A O 1
ATOM 680 N N . LEU A 1 92 ? 5.493 -5.630 -15.585 1.00 92.19 92 LEU A N 1
ATOM 681 C CA . LEU A 1 92 ? 4.831 -6.231 -16.745 1.00 92.19 92 LEU A CA 1
ATOM 682 C C . LEU A 1 92 ? 4.675 -5.213 -17.882 1.00 92.19 92 LEU A C 1
ATOM 684 O O . LEU A 1 92 ? 5.022 -5.495 -19.025 1.00 92.19 92 LEU A O 1
ATOM 688 N N . LEU A 1 93 ? 4.200 -4.008 -17.554 1.00 91.44 93 LEU A N 1
ATOM 689 C CA . LEU A 1 93 ? 4.046 -2.913 -18.509 1.00 91.44 93 LEU A CA 1
ATOM 690 C C . LEU A 1 93 ? 5.410 -2.471 -19.053 1.00 91.44 93 LEU A C 1
ATOM 692 O O . LEU A 1 93 ? 5.587 -2.378 -20.265 1.00 91.44 93 LEU A O 1
ATOM 696 N N . PHE A 1 94 ? 6.404 -2.266 -18.185 1.00 90.25 94 PHE A N 1
ATOM 697 C CA . PHE A 1 94 ? 7.742 -1.867 -18.629 1.00 90.25 94 PHE A CA 1
ATOM 698 C C . PHE A 1 94 ? 8.410 -2.947 -19.494 1.00 90.25 94 PHE A C 1
ATOM 700 O O . PHE A 1 94 ? 9.010 -2.621 -20.515 1.00 90.25 94 PHE A O 1
ATOM 707 N N . GLY A 1 95 ? 8.244 -4.227 -19.154 1.00 89.56 95 GLY A N 1
ATOM 708 C CA . GLY A 1 95 ? 8.788 -5.338 -19.933 1.00 89.56 95 GLY A CA 1
ATOM 709 C C . GLY A 1 95 ? 8.148 -5.494 -21.312 1.00 89.56 95 GLY A C 1
ATOM 710 O O . GLY A 1 95 ? 8.867 -5.711 -22.285 1.00 89.56 95 GLY A O 1
ATOM 711 N N . ILE A 1 96 ? 6.822 -5.347 -21.416 1.00 91.62 96 ILE A N 1
ATOM 712 C CA . ILE A 1 96 ? 6.093 -5.499 -22.686 1.00 91.62 96 ILE A CA 1
ATOM 713 C C . ILE A 1 96 ? 6.319 -4.298 -23.617 1.00 91.62 96 ILE A C 1
ATOM 715 O O . ILE A 1 96 ? 6.487 -4.491 -24.818 1.00 91.62 96 ILE A O 1
ATOM 719 N N . PHE A 1 97 ? 6.330 -3.068 -23.090 1.00 89.94 97 PHE A N 1
ATOM 720 C CA . PHE A 1 97 ? 6.397 -1.857 -23.921 1.00 89.94 97 PHE A CA 1
ATOM 721 C C . PHE A 1 97 ? 7.818 -1.341 -24.177 1.00 89.94 97 PHE A C 1
ATOM 723 O O . PHE A 1 97 ? 8.080 -0.813 -25.255 1.00 89.94 97 PHE A O 1
ATOM 730 N N . LEU A 1 98 ? 8.725 -1.450 -23.201 1.00 85.81 98 LEU A N 1
ATOM 731 C CA . LEU A 1 98 ? 10.052 -0.812 -23.239 1.00 85.81 98 LEU A CA 1
ATOM 732 C C . LEU A 1 98 ? 11.211 -1.825 -23.264 1.00 85.81 98 LEU A C 1
ATOM 734 O O . LEU A 1 98 ? 12.354 -1.443 -23.513 1.00 85.81 98 LEU A O 1
ATOM 738 N N . GLY A 1 99 ? 10.925 -3.111 -23.047 1.00 88.75 99 GLY A N 1
ATOM 739 C CA . GLY A 1 99 ? 11.894 -4.201 -23.123 1.00 88.75 99 GLY A CA 1
ATOM 740 C C . GLY A 1 99 ? 12.715 -4.420 -21.847 1.00 88.75 99 GLY A C 1
ATOM 741 O O . GLY A 1 99 ? 12.489 -3.816 -20.797 1.00 88.75 99 GLY A O 1
ATOM 742 N N . VAL A 1 100 ? 13.688 -5.331 -21.940 1.00 87.25 100 VAL A N 1
ATOM 743 C CA . VAL A 1 100 ? 14.463 -5.833 -20.787 1.00 87.25 100 VAL A CA 1
ATOM 744 C C . VAL A 1 100 ? 15.380 -4.782 -20.156 1.00 87.25 100 VAL A C 1
ATOM 746 O O . VAL A 1 100 ? 15.582 -4.804 -18.942 1.00 87.25 100 VAL A O 1
ATOM 749 N N . ASP A 1 101 ? 15.880 -3.830 -20.946 1.00 86.06 101 ASP A N 1
ATOM 750 C CA . ASP A 1 101 ? 16.768 -2.770 -20.457 1.00 86.06 101 ASP A CA 1
ATOM 751 C C . ASP A 1 101 ? 16.020 -1.791 -19.537 1.00 86.06 101 ASP A C 1
ATOM 753 O O . ASP A 1 101 ? 16.554 -1.368 -18.509 1.00 86.06 101 ASP A O 1
ATOM 757 N N . ALA A 1 102 ? 14.752 -1.494 -19.844 1.00 86.31 102 ALA A N 1
ATOM 758 C CA . ALA A 1 102 ? 13.900 -0.664 -18.994 1.00 86.31 102 ALA A CA 1
ATOM 759 C C . ALA A 1 102 ? 13.536 -1.359 -17.680 1.00 86.31 102 ALA A C 1
ATOM 761 O O . ALA A 1 102 ? 13.497 -0.721 -16.634 1.00 86.31 102 ALA A O 1
ATOM 762 N N . VAL A 1 103 ? 13.286 -2.671 -17.711 1.00 89.12 103 VAL A N 1
ATOM 763 C CA . VAL A 1 103 ? 13.013 -3.444 -16.488 1.00 89.12 103 VAL A CA 1
ATOM 764 C C . VAL A 1 103 ? 14.244 -3.470 -15.584 1.00 89.12 103 VAL A C 1
ATOM 766 O O . VAL A 1 103 ? 14.113 -3.331 -14.371 1.00 89.12 103 VAL A O 1
ATOM 769 N N . ALA A 1 104 ? 15.444 -3.589 -16.154 1.00 88.19 104 ALA A N 1
ATOM 770 C CA . ALA A 1 104 ? 16.676 -3.547 -15.376 1.00 88.19 104 ALA A CA 1
ATOM 771 C C . ALA A 1 104 ? 16.901 -2.182 -14.703 1.00 88.19 104 ALA A C 1
ATOM 773 O O . ALA A 1 104 ? 17.250 -2.139 -13.524 1.00 88.19 104 ALA A O 1
ATOM 774 N N . GLY A 1 105 ? 16.653 -1.076 -15.416 1.00 89.12 105 GLY A N 1
ATOM 775 C CA . GLY A 1 105 ? 16.700 0.265 -14.826 1.00 89.12 105 GLY A CA 1
ATOM 776 C C . GLY A 1 105 ? 15.635 0.462 -13.744 1.00 89.12 105 GLY A C 1
ATOM 777 O O . GLY A 1 105 ? 15.956 0.912 -12.648 1.00 89.12 105 GLY A O 1
ATOM 778 N N . LEU A 1 106 ? 14.398 0.033 -14.008 1.00 91.88 106 LEU A N 1
ATOM 779 C CA . LEU A 1 106 ? 13.283 0.067 -13.060 1.00 91.88 106 LEU A CA 1
ATOM 780 C C . LEU A 1 106 ? 13.600 -0.670 -11.751 1.00 91.88 106 LEU A C 1
ATOM 782 O O . LEU A 1 106 ? 13.384 -0.124 -10.674 1.00 91.88 106 LEU A O 1
ATOM 786 N N . LEU A 1 107 ? 14.120 -1.898 -11.837 1.00 89.62 107 LEU A N 1
ATOM 787 C CA . LEU A 1 107 ? 14.487 -2.698 -10.666 1.00 89.62 107 LEU A CA 1
ATOM 788 C C . LEU A 1 107 ? 15.653 -2.072 -9.896 1.00 89.62 107 LEU A C 1
ATOM 790 O O . LEU A 1 107 ? 15.615 -2.041 -8.671 1.00 89.62 107 LEU A O 1
ATOM 794 N N . ALA A 1 108 ? 16.660 -1.542 -10.599 1.00 90.31 108 ALA A N 1
ATOM 795 C CA . ALA A 1 108 ? 17.776 -0.848 -9.964 1.00 90.31 108 ALA A CA 1
ATOM 796 C C . ALA A 1 108 ? 17.310 0.394 -9.188 1.00 90.31 108 ALA A C 1
ATOM 798 O O . ALA A 1 108 ? 17.765 0.613 -8.070 1.00 90.31 108 ALA A O 1
ATOM 799 N N . GLY A 1 109 ? 16.374 1.164 -9.752 1.00 89.06 109 GLY A N 1
ATOM 800 C CA . GLY A 1 109 ? 15.767 2.309 -9.075 1.00 89.06 109 GLY A CA 1
ATOM 801 C C . GLY A 1 109 ? 14.832 1.918 -7.930 1.00 89.06 109 GLY A C 1
ATOM 802 O O . GLY A 1 109 ? 14.794 2.589 -6.914 1.00 89.06 109 GLY A O 1
ATOM 803 N N . ALA A 1 110 ? 14.087 0.820 -8.047 1.00 89.44 110 ALA A N 1
ATOM 804 C CA . ALA A 1 110 ? 13.177 0.390 -6.983 1.00 89.44 110 ALA A CA 1
ATOM 805 C C . ALA A 1 110 ? 13.901 -0.126 -5.723 1.00 89.44 110 ALA A C 1
ATOM 807 O O . ALA A 1 110 ? 13.297 -0.166 -4.653 1.00 89.44 110 ALA A O 1
ATOM 808 N N . ILE A 1 111 ? 15.162 -0.557 -5.855 1.00 88.62 111 ILE A N 1
ATOM 809 C CA . ILE A 1 111 ? 15.997 -1.054 -4.748 1.00 88.62 111 ILE A CA 1
ATOM 810 C C . ILE A 1 111 ? 16.821 0.073 -4.098 1.00 88.62 111 ILE A C 1
ATOM 812 O O . ILE A 1 111 ? 17.261 -0.090 -2.960 1.00 88.62 111 ILE A O 1
ATOM 816 N N . SER A 1 112 ? 17.054 1.184 -4.808 1.00 79.00 112 SER A N 1
ATOM 817 C CA . SER A 1 112 ? 17.802 2.342 -4.295 1.00 79.00 112 SER A CA 1
ATOM 818 C C . SER A 1 112 ? 16.985 3.165 -3.310 1.00 79.00 112 SER A C 1
ATOM 820 O O . SER A 1 112 ? 17.551 3.529 -2.256 1.00 79.00 112 SER A O 1
#

Secondary structure (DSSP, 8-state):
----TTSHHHHHHHHHHHHHHHHHHHHHHHHHHHHHHHHHHHHHHHHHHSTTTTTT-TTPPPP-HHHHHHHHHHHHHHHTHHHHHHHHHHHHHHHHHH-HHHHHHHHHHHH-

Radius of gyration: 22.79 Å; chains: 1; bounding box: 49×16×62 Å